Protein AF-A0A1Q4H7P3-F1 (afdb_monomer_lite)

Organism: NCBI:txid53378

Secondary structure (DSSP, 8-state):
--GGGS-HHHHHHHHHHHHHHHHHH--HHHHHHHHHHHHHHHHTT-HHHHHHHHHHHHHTPPTT----TTGGGGHHHHHHTTS------

Sequence (89 aa):
VAWEAARPDQVWAVLSGVVAWASGKGTKDAWMTAWGPLVDAATHGAPDVAGAAARALSVAMPAGAKPPAAARKFKDVMIAAGLDVGSAA

pLDDT: mean 83.07, st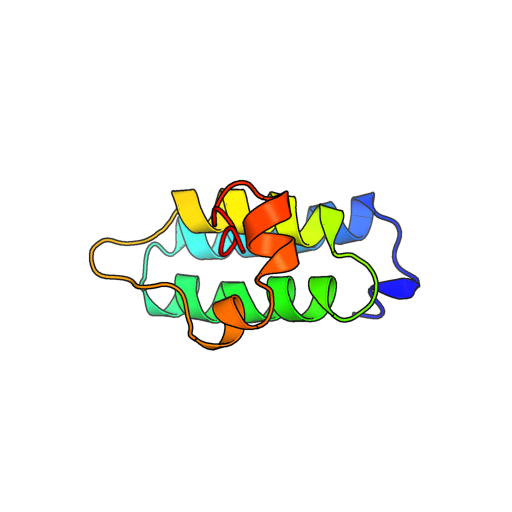d 14.97, range [35.53, 98.06]

Structure (mmCIF, N/CA/C/O backbone):
data_AF-A0A1Q4H7P3-F1
#
_entry.id   AF-A0A1Q4H7P3-F1
#
loop_
_atom_site.group_PDB
_atom_site.id
_atom_site.type_symbol
_atom_site.label_atom_id
_atom_site.label_alt_id
_atom_site.label_comp_id
_atom_site.label_asym_id
_atom_site.label_entity_id
_atom_site.label_seq_id
_atom_site.pdbx_PDB_ins_code
_atom_site.Cartn_x
_atom_site.Cartn_y
_atom_site.Cartn_z
_atom_site.occupancy
_atom_site.B_iso_or_equiv
_atom_site.auth_seq_id
_atom_site.auth_comp_id
_atom_site.auth_asym_id
_atom_site.auth_atom_id
_atom_site.pdbx_PDB_model_num
ATOM 1 N N . VAL A 1 1 ? 2.891 -12.336 -7.608 1.00 68.44 1 VAL A N 1
ATOM 2 C CA . VAL A 1 1 ? 2.738 -11.863 -9.008 1.00 68.44 1 VAL A CA 1
ATOM 3 C C . VAL A 1 1 ? 4.143 -11.713 -9.566 1.00 68.44 1 VAL A C 1
ATOM 5 O O . VAL A 1 1 ? 5.013 -11.348 -8.791 1.00 68.44 1 VAL A O 1
ATOM 8 N N . ALA A 1 2 ? 4.406 -12.034 -10.835 1.00 86.12 2 ALA A N 1
ATOM 9 C CA . ALA A 1 2 ? 5.726 -11.789 -11.432 1.00 86.12 2 ALA A CA 1
ATOM 10 C C . ALA A 1 2 ? 5.864 -10.291 -11.760 1.00 86.12 2 ALA A C 1
ATOM 12 O O . ALA A 1 2 ? 5.615 -9.876 -12.889 1.00 86.12 2 ALA A O 1
ATOM 13 N N . TRP A 1 3 ? 6.141 -9.474 -10.740 1.00 87.50 3 TRP A N 1
ATOM 14 C CA . TRP A 1 3 ? 6.111 -8.008 -10.820 1.00 87.50 3 TRP A CA 1
ATOM 15 C C . TRP A 1 3 ? 7.066 -7.454 -11.882 1.00 87.50 3 TRP A C 1
ATOM 17 O O . TRP A 1 3 ? 6.678 -6.586 -12.653 1.00 87.50 3 TRP A O 1
ATOM 27 N N . GLU A 1 4 ? 8.257 -8.036 -11.981 1.00 86.38 4 GLU A N 1
ATO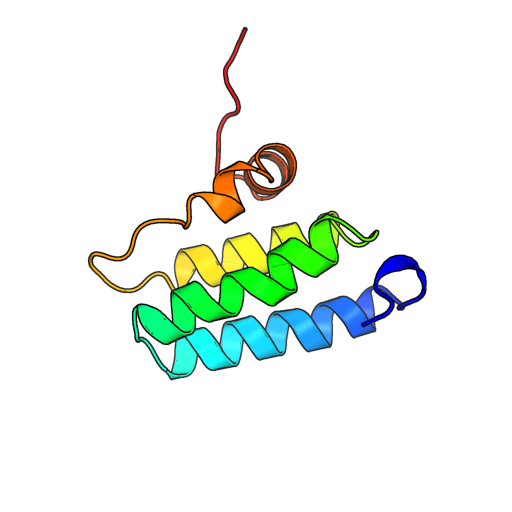M 28 C CA . GLU A 1 4 ? 9.305 -7.714 -12.957 1.00 86.38 4 GLU A CA 1
ATOM 29 C C . GLU A 1 4 ? 8.901 -7.925 -14.424 1.00 86.38 4 GLU A C 1
ATOM 31 O O . GLU A 1 4 ? 9.432 -7.266 -15.314 1.00 86.38 4 GLU A O 1
ATOM 36 N N . ALA A 1 5 ? 7.954 -8.829 -14.684 1.00 90.75 5 ALA A N 1
ATOM 37 C CA . ALA A 1 5 ? 7.454 -9.132 -16.024 1.00 90.75 5 ALA A CA 1
ATOM 38 C C . ALA A 1 5 ? 6.070 -8.516 -16.297 1.00 90.75 5 ALA A C 1
ATOM 40 O O . ALA A 1 5 ? 5.549 -8.620 -17.410 1.00 90.75 5 ALA A O 1
ATOM 41 N N . ALA A 1 6 ? 5.445 -7.905 -15.288 1.00 92.50 6 ALA A N 1
ATOM 42 C CA . ALA A 1 6 ? 4.125 -7.308 -15.408 1.00 92.50 6 ALA A CA 1
ATOM 43 C C . ALA A 1 6 ? 4.210 -5.925 -16.061 1.00 92.50 6 ALA A C 1
ATOM 45 O O . ALA A 1 6 ? 5.123 -5.141 -15.805 1.00 92.50 6 ALA A O 1
ATOM 46 N N . ARG A 1 7 ? 3.209 -5.581 -16.878 1.00 95.31 7 ARG A N 1
ATOM 47 C CA . ARG A 1 7 ? 3.119 -4.218 -17.409 1.00 95.31 7 ARG A CA 1
ATOM 48 C C . ARG A 1 7 ? 2.808 -3.228 -16.276 1.00 95.31 7 ARG A C 1
ATOM 50 O O . ARG A 1 7 ? 1.978 -3.550 -15.419 1.00 95.31 7 ARG A O 1
ATOM 57 N N . PRO A 1 8 ? 3.359 -2.002 -16.295 1.00 93.75 8 PRO A N 1
ATOM 58 C CA . PRO A 1 8 ? 3.122 -1.017 -15.237 1.00 93.75 8 PRO A CA 1
ATOM 59 C C . PRO A 1 8 ? 1.641 -0.723 -14.953 1.00 93.75 8 PRO A C 1
ATOM 61 O O . PRO A 1 8 ? 1.260 -0.565 -13.796 1.00 93.75 8 PRO A O 1
ATOM 64 N N . ASP A 1 9 ? 0.779 -0.710 -15.976 1.00 95.88 9 ASP A N 1
ATOM 65 C CA . ASP A 1 9 ? -0.665 -0.493 -15.807 1.00 95.88 9 ASP A CA 1
ATOM 66 C C . ASP A 1 9 ? -1.372 -1.656 -15.092 1.00 95.88 9 ASP A C 1
ATOM 68 O O . ASP A 1 9 ? -2.306 -1.435 -14.321 1.00 95.88 9 ASP A O 1
ATOM 72 N N . GLN A 1 10 ? -0.891 -2.889 -15.279 1.00 96.06 10 GLN A N 1
ATOM 73 C CA . GLN A 1 10 ? -1.395 -4.055 -14.552 1.00 96.06 10 GLN A CA 1
ATOM 74 C C . GLN A 1 10 ? -0.975 -4.002 -13.084 1.00 96.06 10 GLN A C 1
ATOM 76 O O . GLN A 1 10 ? -1.800 -4.240 -12.202 1.00 96.06 10 GLN A O 1
ATOM 81 N N . VAL A 1 11 ? 0.286 -3.643 -12.814 1.00 96.31 11 VAL A N 1
ATOM 82 C CA . VAL A 1 11 ? 0.765 -3.435 -11.441 1.00 96.31 11 VAL A CA 1
ATOM 83 C C . VAL A 1 11 ? -0.060 -2.3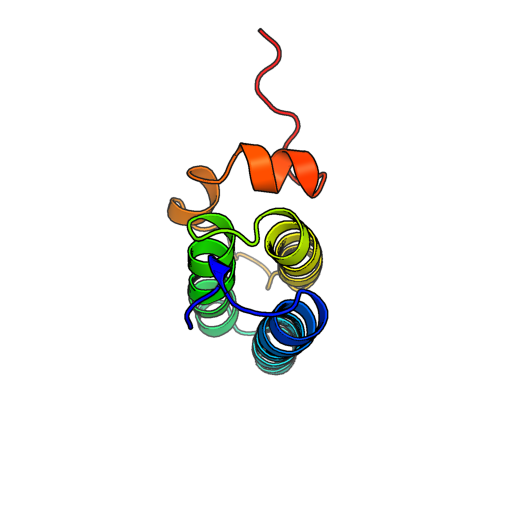41 -10.765 1.00 96.31 11 VAL A C 1
ATOM 85 O O . VAL A 1 11 ? -0.549 -2.538 -9.654 1.00 96.31 11 VAL A O 1
ATOM 88 N N . TRP A 1 12 ? -0.298 -1.225 -11.458 1.00 95.31 12 TRP A N 1
ATOM 89 C CA . TRP A 1 12 ? -1.114 -0.126 -10.950 1.00 95.31 12 TRP A CA 1
ATOM 90 C C . TRP A 1 12 ? -2.536 -0.570 -10.606 1.00 95.31 12 TRP A C 1
ATOM 92 O O . TRP A 1 12 ? -3.015 -0.271 -9.513 1.00 95.31 12 TRP A O 1
ATOM 102 N N . ALA A 1 13 ? -3.203 -1.309 -11.497 1.00 97.56 13 ALA A N 1
ATOM 103 C CA . ALA A 1 13 ? -4.557 -1.802 -11.259 1.00 97.56 13 ALA A CA 1
ATOM 104 C C . ALA A 1 13 ? -4.628 -2.706 -10.016 1.00 97.56 13 ALA A C 1
ATOM 106 O O . ALA A 1 13 ? -5.515 -2.538 -9.175 1.00 97.56 13 ALA A O 1
ATOM 107 N N . VAL A 1 14 ? -3.664 -3.621 -9.860 1.00 97.12 14 VAL A N 1
ATOM 108 C CA . VAL A 1 14 ? -3.603 -4.530 -8.707 1.00 97.12 14 VAL A CA 1
ATOM 109 C C . VAL A 1 14 ? -3.350 -3.761 -7.412 1.00 97.12 14 VAL A C 1
ATOM 111 O O . VAL A 1 14 ? -4.112 -3.911 -6.455 1.00 97.12 14 VAL A O 1
ATOM 114 N N . LEU A 1 15 ? -2.318 -2.913 -7.367 1.00 96.69 15 LEU A N 1
ATOM 115 C CA . LEU A 1 15 ? -1.968 -2.186 -6.145 1.00 96.69 15 LEU A CA 1
ATOM 116 C C . LEU A 1 15 ? -3.043 -1.159 -5.764 1.00 96.69 15 LEU A C 1
ATOM 118 O O . LEU A 1 15 ? -3.362 -1.023 -4.585 1.00 96.69 15 LEU A O 1
ATOM 122 N N . SER A 1 16 ? -3.682 -0.512 -6.741 1.00 97.25 16 SER A N 1
ATOM 123 C CA . SER A 1 16 ? -4.825 0.378 -6.493 1.00 97.25 16 SER A CA 1
ATOM 124 C C . SER A 1 16 ? -6.016 -0.377 -5.898 1.00 97.25 16 SER A C 1
ATOM 126 O O . SER A 1 16 ? -6.659 0.123 -4.977 1.00 97.25 16 SER A O 1
ATOM 128 N N . GLY A 1 17 ? -6.291 -1.602 -6.364 1.00 98.00 17 GLY A N 1
ATOM 129 C CA . GLY A 1 17 ? -7.318 -2.468 -5.780 1.00 98.00 17 GLY A CA 1
ATOM 130 C C . GLY A 1 17 ? -7.017 -2.850 -4.327 1.00 98.00 17 GLY A C 1
ATOM 131 O O . GLY A 1 17 ? -7.911 -2.805 -3.483 1.00 98.00 17 GLY A O 1
ATOM 132 N N . VAL A 1 18 ? -5.752 -3.149 -4.010 1.00 97.75 18 VAL A N 1
ATOM 133 C CA . VAL A 1 18 ? -5.296 -3.411 -2.631 1.00 97.75 18 VAL A CA 1
ATOM 134 C C . VAL A 1 18 ? -5.512 -2.185 -1.736 1.00 97.75 18 VAL A C 1
ATOM 136 O O . VAL A 1 18 ? -6.057 -2.316 -0.638 1.00 97.75 18 VAL A O 1
ATOM 139 N N . VAL A 1 19 ? -5.151 -0.988 -2.211 1.00 96.94 19 VAL A N 1
ATOM 140 C CA . VAL A 1 19 ? -5.371 0.271 -1.478 1.00 96.94 19 VAL A CA 1
ATOM 141 C C . VAL A 1 19 ? -6.860 0.540 -1.267 1.00 96.94 19 VAL A C 1
ATOM 143 O O . VAL A 1 19 ? -7.265 0.881 -0.153 1.00 96.94 19 VAL A O 1
ATOM 146 N N . ALA A 1 20 ? -7.688 0.359 -2.298 1.00 97.94 20 ALA A N 1
ATOM 147 C CA . ALA A 1 20 ? -9.132 0.561 -2.212 1.00 97.94 20 ALA A CA 1
ATOM 148 C C . ALA A 1 20 ? -9.784 -0.416 -1.222 1.00 97.94 20 ALA A C 1
ATOM 150 O O . ALA A 1 20 ? -10.607 -0.007 -0.403 1.00 97.94 20 ALA A O 1
ATOM 151 N N . TRP A 1 21 ? -9.374 -1.689 -1.238 1.00 98.06 21 TRP A N 1
ATOM 152 C CA . TRP A 1 21 ? -9.827 -2.693 -0.275 1.00 98.06 21 TRP A CA 1
ATOM 153 C C . TRP A 1 21 ? -9.483 -2.300 1.167 1.00 98.06 21 TRP A C 1
ATOM 155 O O . TRP A 1 21 ? -10.357 -2.318 2.035 1.00 98.06 21 TRP A O 1
ATOM 165 N N . ALA A 1 22 ? -8.235 -1.900 1.420 1.00 96.38 22 ALA A N 1
ATOM 166 C CA . ALA A 1 22 ? -7.784 -1.504 2.751 1.00 96.38 22 ALA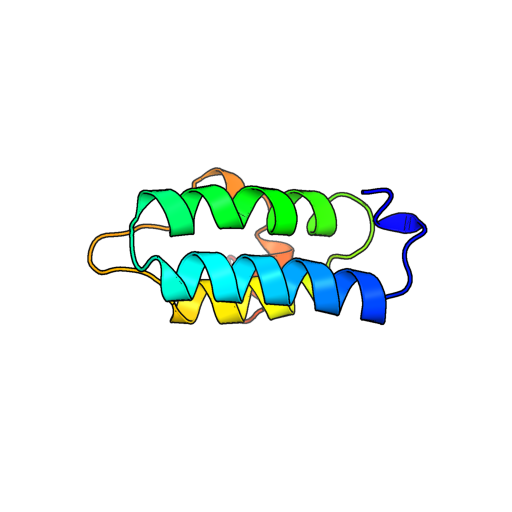 A CA 1
ATOM 167 C C . ALA A 1 22 ? -8.529 -0.263 3.256 1.00 96.38 22 ALA A C 1
ATOM 169 O O . ALA A 1 22 ? -9.037 -0.252 4.379 1.00 96.38 22 ALA A O 1
ATOM 170 N N . SER A 1 23 ? -8.651 0.745 2.389 1.00 95.31 23 SER A N 1
ATOM 171 C CA . SER A 1 23 ? -9.380 1.988 2.656 1.00 95.31 23 SER A CA 1
ATOM 172 C C . SER A 1 23 ? -10.849 1.719 2.977 1.00 95.31 23 SER A C 1
ATOM 174 O O . SER A 1 23 ? -11.367 2.234 3.962 1.00 95.31 23 SER A O 1
ATOM 176 N N . GLY A 1 24 ? -11.511 0.862 2.192 1.00 96.06 24 GLY A N 1
ATOM 177 C CA . GLY A 1 24 ? -12.913 0.499 2.402 1.00 96.06 24 GLY A CA 1
ATOM 178 C C . GLY A 1 24 ? -13.151 -0.309 3.680 1.00 96.06 24 GLY A C 1
ATOM 179 O O . GLY A 1 24 ? -14.214 -0.203 4.286 1.00 96.06 24 GLY A O 1
ATOM 180 N N . LYS A 1 25 ? -12.166 -1.103 4.123 1.00 96.06 25 LYS A N 1
ATOM 181 C CA . LYS A 1 25 ? -12.226 -1.788 5.421 1.00 96.06 25 LYS A CA 1
ATOM 182 C C . LYS A 1 25 ? -12.004 -0.833 6.591 1.00 96.06 25 LYS A C 1
ATOM 184 O O . LYS A 1 25 ? -12.616 -1.037 7.634 1.00 96.06 25 LYS A O 1
ATOM 189 N N . GLY A 1 26 ? -11.117 0.154 6.451 1.00 92.12 26 GLY A N 1
ATOM 190 C CA . GLY A 1 26 ? -10.857 1.179 7.470 1.00 92.12 26 GLY A CA 1
ATOM 191 C C . GLY A 1 26 ? -10.278 0.652 8.790 1.00 92.12 26 GLY A C 1
ATOM 192 O O . GLY A 1 26 ? -10.228 1.380 9.779 1.00 92.12 26 GLY A O 1
ATOM 193 N N . THR A 1 27 ? -9.846 -0.612 8.837 1.00 92.88 27 THR A N 1
ATOM 194 C CA . THR A 1 27 ? -9.274 -1.229 10.038 1.00 92.88 27 THR A CA 1
ATOM 195 C C . THR A 1 27 ? -7.754 -1.203 9.992 1.00 92.88 27 THR A C 1
ATOM 197 O O . THR A 1 27 ? -7.138 -1.279 8.926 1.00 92.88 27 THR A O 1
ATOM 200 N N . LYS A 1 28 ? -7.133 -1.148 11.175 1.00 90.81 28 LYS A N 1
ATOM 201 C CA . LYS A 1 28 ? -5.677 -1.248 11.314 1.00 90.81 28 LYS A CA 1
ATOM 202 C C . LYS A 1 28 ? -5.139 -2.533 10.685 1.00 90.81 28 LYS A C 1
ATOM 204 O O . LYS A 1 28 ? -4.131 -2.474 9.994 1.00 90.81 28 LYS A O 1
ATOM 209 N N . ASP A 1 29 ? -5.818 -3.659 10.882 1.00 90.56 29 ASP A N 1
ATOM 210 C CA . ASP A 1 29 ? -5.367 -4.949 10.357 1.00 90.56 29 ASP A CA 1
ATOM 211 C C . ASP A 1 29 ? -5.389 -4.974 8.828 1.00 90.56 29 ASP A C 1
ATOM 213 O O . ASP A 1 29 ? -4.382 -5.321 8.218 1.00 90.56 29 ASP A O 1
ATOM 217 N N . ALA A 1 30 ? -6.475 -4.512 8.195 1.00 93.00 30 ALA A N 1
ATOM 218 C CA . ALA A 1 30 ? -6.543 -4.434 6.735 1.00 93.00 30 ALA A CA 1
ATOM 219 C C . ALA A 1 30 ? -5.475 -3.489 6.163 1.00 93.00 30 ALA A C 1
ATOM 221 O O . ALA A 1 30 ? -4.808 -3.821 5.183 1.00 93.00 30 ALA A O 1
ATOM 222 N N . TRP A 1 31 ? -5.265 -2.341 6.812 1.00 92.75 31 TRP A N 1
ATOM 223 C CA . TRP A 1 31 ? -4.210 -1.404 6.440 1.00 92.75 31 TRP A CA 1
ATOM 224 C C . TRP A 1 31 ? -2.813 -2.030 6.553 1.00 92.75 31 TRP A C 1
ATOM 226 O O . TRP A 1 31 ? -2.002 -1.898 5.640 1.00 92.75 31 TRP A O 1
ATOM 236 N N . MET A 1 32 ? -2.538 -2.773 7.630 1.00 89.56 32 MET A N 1
ATOM 237 C CA . MET A 1 32 ? -1.271 -3.488 7.821 1.00 89.56 32 MET A CA 1
ATOM 238 C C . MET A 1 32 ? -1.073 -4.603 6.787 1.00 89.56 32 MET A C 1
ATOM 240 O O . MET A 1 32 ? 0.029 -4.750 6.262 1.00 89.56 32 MET A O 1
ATOM 244 N N . THR A 1 33 ? -2.120 -5.364 6.460 1.00 91.38 33 THR A N 1
ATOM 245 C CA . THR A 1 33 ? -2.077 -6.417 5.434 1.00 91.38 33 THR A CA 1
ATOM 246 C C . THR A 1 33 ? -1.782 -5.849 4.047 1.00 91.38 33 THR A C 1
ATOM 248 O O . THR A 1 33 ? -1.007 -6.438 3.293 1.00 91.38 33 THR A O 1
ATOM 251 N N . ALA A 1 34 ? -2.349 -4.689 3.716 1.00 93.94 34 ALA A N 1
ATOM 252 C CA . ALA A 1 34 ? -2.181 -4.051 2.414 1.00 93.94 34 ALA A CA 1
ATOM 253 C C . ALA A 1 34 ? -0.736 -3.641 2.108 1.00 93.94 34 ALA A C 1
ATOM 255 O O . ALA A 1 34 ? -0.350 -3.596 0.944 1.00 93.94 34 ALA A O 1
ATOM 256 N N . TRP A 1 35 ? 0.095 -3.417 3.128 1.00 90.62 35 TRP A N 1
ATOM 257 C CA . TRP A 1 35 ? 1.519 -3.157 2.921 1.00 90.62 35 TRP A CA 1
ATOM 258 C C . TRP A 1 35 ? 2.261 -4.332 2.275 1.00 90.62 35 TRP A C 1
ATOM 260 O O . TRP A 1 35 ? 3.240 -4.092 1.578 1.00 90.62 35 TRP A O 1
ATOM 270 N N . GLY A 1 36 ? 1.808 -5.578 2.459 1.00 91.25 36 GLY A N 1
ATOM 271 C CA . GLY A 1 36 ? 2.484 -6.769 1.933 1.00 91.25 36 GLY A CA 1
ATOM 272 C C . GLY A 1 36 ? 2.676 -6.744 0.409 1.00 91.25 36 GLY A C 1
ATOM 273 O O . GLY A 1 36 ? 3.818 -6.769 -0.045 1.00 91.25 36 GLY A O 1
ATOM 274 N N . PRO A 1 37 ? 1.600 -6.646 -0.395 1.00 92.94 37 PRO A N 1
ATOM 275 C CA . PRO A 1 37 ? 1.710 -6.567 -1.854 1.00 92.94 37 PRO A CA 1
ATOM 276 C C . PRO A 1 37 ? 2.503 -5.358 -2.367 1.00 92.94 37 PRO A C 1
ATOM 278 O O . PRO A 1 37 ? 3.209 -5.472 -3.363 1.00 92.94 37 PRO A O 1
ATOM 281 N N . LEU A 1 38 ? 2.409 -4.207 -1.692 1.00 91.44 38 LEU A N 1
ATOM 282 C CA . LEU A 1 38 ? 3.160 -3.000 -2.059 1.00 91.44 38 LEU A CA 1
ATOM 283 C C . LEU A 1 38 ? 4.667 -3.212 -1.863 1.00 91.44 38 LEU A C 1
ATOM 285 O O . LEU A 1 38 ? 5.466 -2.876 -2.732 1.00 91.44 38 LEU A O 1
ATOM 289 N N . VAL A 1 39 ? 5.036 -3.807 -0.730 1.00 87.12 39 VAL A N 1
ATOM 290 C CA . VAL A 1 39 ? 6.406 -4.210 -0.400 1.00 87.12 39 VAL A CA 1
ATOM 291 C C . VAL A 1 39 ? 6.942 -5.218 -1.418 1.00 87.12 39 VAL A C 1
ATOM 293 O O . VAL A 1 39 ? 8.041 -5.039 -1.933 1.00 87.12 39 VAL A O 1
ATOM 296 N N . ASP A 1 40 ? 6.155 -6.242 -1.740 1.00 90.12 40 ASP A N 1
ATOM 297 C CA . ASP A 1 40 ? 6.551 -7.297 -2.675 1.00 90.12 40 ASP A CA 1
ATOM 298 C C . ASP A 1 40 ? 6.767 -6.760 -4.102 1.00 90.12 40 ASP A C 1
ATOM 300 O O . ASP A 1 40 ? 7.742 -7.117 -4.763 1.00 90.12 40 ASP A O 1
ATOM 304 N N . ALA A 1 41 ? 5.906 -5.846 -4.560 1.00 90.88 41 ALA A N 1
ATOM 305 C CA . ALA A 1 41 ? 6.068 -5.173 -5.847 1.00 90.88 41 ALA A CA 1
ATOM 306 C C . ALA A 1 41 ? 7.303 -4.258 -5.873 1.00 90.88 41 ALA A C 1
ATOM 308 O O . ALA A 1 41 ? 8.026 -4.215 -6.870 1.00 90.88 41 ALA A O 1
ATOM 309 N N . ALA A 1 42 ? 7.579 -3.563 -4.767 1.00 87.06 42 ALA A N 1
ATOM 310 C CA . ALA A 1 42 ? 8.749 -2.707 -4.649 1.00 87.06 42 ALA A CA 1
ATOM 311 C C . ALA A 1 42 ? 10.075 -3.483 -4.704 1.00 87.06 42 ALA A C 1
ATOM 313 O O . ALA A 1 42 ? 11.019 -3.006 -5.330 1.00 87.06 42 ALA A O 1
ATOM 314 N N . THR A 1 43 ? 10.161 -4.667 -4.083 1.00 86.12 43 THR A N 1
ATOM 315 C CA . THR A 1 43 ? 11.385 -5.493 -4.119 1.00 86.12 43 THR A CA 1
ATOM 316 C C . THR A 1 43 ? 11.625 -6.182 -5.453 1.00 86.12 43 THR A C 1
ATOM 318 O O . THR A 1 43 ? 12.770 -6.485 -5.769 1.00 86.12 43 THR A O 1
ATOM 321 N N . HIS A 1 44 ? 10.570 -6.468 -6.216 1.00 89.12 44 HIS A N 1
ATOM 322 C CA . HIS A 1 44 ? 10.641 -7.360 -7.376 1.00 89.12 44 HIS A CA 1
ATOM 323 C C . HIS A 1 44 ? 10.359 -6.635 -8.699 1.00 89.12 44 HIS A C 1
ATOM 325 O O . HIS A 1 44 ? 9.737 -7.195 -9.594 1.00 89.12 44 HIS A O 1
ATOM 331 N N . GLY A 1 45 ? 10.809 -5.383 -8.837 1.00 86.88 45 GLY A N 1
ATOM 332 C CA . GLY A 1 45 ? 10.890 -4.715 -10.143 1.00 86.88 45 GLY A CA 1
ATOM 333 C C . GLY A 1 45 ? 9.803 -3.687 -10.462 1.00 86.88 45 GLY A C 1
ATOM 334 O O . GLY A 1 45 ? 9.778 -3.189 -11.584 1.00 86.88 45 GLY A O 1
ATOM 335 N N . ALA A 1 46 ? 8.944 -3.310 -9.507 1.00 90.94 46 ALA A N 1
ATOM 336 C CA . ALA A 1 46 ? 7.963 -2.233 -9.694 1.00 90.94 46 ALA A CA 1
ATOM 337 C C . ALA A 1 46 ? 7.985 -1.146 -8.588 1.00 90.94 46 ALA A C 1
ATOM 339 O O . ALA A 1 46 ? 6.925 -0.793 -8.055 1.00 90.94 46 ALA A O 1
ATOM 340 N N . PRO A 1 47 ? 9.159 -0.582 -8.232 1.00 87.19 47 PRO A N 1
ATOM 341 C CA . PRO A 1 47 ? 9.295 0.364 -7.121 1.00 87.19 47 PRO A CA 1
ATOM 342 C C . PRO A 1 47 ? 8.489 1.658 -7.301 1.00 87.19 47 PRO A C 1
ATOM 344 O O . PRO A 1 47 ? 7.886 2.122 -6.336 1.00 87.19 47 PRO A O 1
ATOM 347 N N . ASP A 1 48 ? 8.402 2.208 -8.515 1.00 87.19 48 ASP A N 1
ATOM 348 C CA . ASP A 1 48 ? 7.712 3.486 -8.758 1.00 87.19 48 ASP A CA 1
ATOM 349 C C . ASP A 1 48 ? 6.195 3.368 -8.561 1.00 87.19 48 ASP A C 1
ATOM 351 O O . ASP A 1 48 ? 5.564 4.169 -7.863 1.00 87.19 48 ASP A O 1
ATOM 355 N N . VAL A 1 49 ? 5.601 2.317 -9.135 1.00 92.19 49 VAL A N 1
ATOM 356 C CA . VAL A 1 49 ? 4.164 2.036 -9.014 1.00 92.19 49 VAL A CA 1
ATOM 357 C C . VAL A 1 49 ? 3.816 1.684 -7.564 1.00 92.19 49 VAL A C 1
ATOM 359 O O . VAL A 1 49 ? 2.801 2.147 -7.037 1.00 92.19 49 VAL A O 1
ATOM 362 N N . ALA A 1 50 ? 4.683 0.920 -6.892 1.00 91.12 50 ALA A N 1
ATOM 363 C CA . ALA A 1 50 ? 4.542 0.606 -5.476 1.00 91.12 50 ALA A CA 1
ATOM 364 C C . ALA A 1 50 ? 4.641 1.850 -4.582 1.00 91.12 50 ALA A C 1
ATOM 366 O O . ALA A 1 50 ? 3.848 1.985 -3.651 1.00 91.12 50 ALA A O 1
ATOM 367 N N . GLY A 1 51 ? 5.546 2.786 -4.879 1.00 86.88 51 GLY A N 1
ATOM 368 C CA . GLY A 1 51 ? 5.679 4.051 -4.155 1.00 86.88 51 GLY A CA 1
ATOM 369 C C . GLY A 1 51 ? 4.438 4.931 -4.271 1.00 86.88 51 GLY A C 1
ATOM 370 O O . GLY A 1 51 ? 3.926 5.426 -3.263 1.00 86.88 51 GLY A O 1
ATOM 371 N N . ALA A 1 52 ? 3.882 5.056 -5.478 1.00 90.50 52 ALA A N 1
ATOM 372 C CA . ALA A 1 52 ? 2.634 5.785 -5.689 1.00 90.50 52 ALA A CA 1
ATOM 373 C C . ALA A 1 52 ? 1.465 5.161 -4.898 1.00 90.50 52 ALA A C 1
ATOM 375 O O . ALA A 1 52 ? 0.723 5.873 -4.212 1.00 90.50 52 ALA A O 1
ATOM 376 N N . ALA A 1 53 ? 1.339 3.830 -4.914 1.00 92.75 53 ALA A N 1
ATOM 377 C CA . ALA A 1 53 ? 0.335 3.120 -4.123 1.00 92.75 53 ALA A CA 1
ATOM 378 C C . ALA A 1 53 ? 0.575 3.253 -2.605 1.00 92.75 53 ALA A C 1
ATOM 380 O O . ALA A 1 53 ? -0.377 3.423 -1.844 1.00 92.75 53 ALA A O 1
ATOM 381 N N . ALA A 1 54 ? 1.832 3.242 -2.151 1.00 89.81 54 ALA A N 1
ATOM 382 C CA . ALA A 1 54 ? 2.201 3.427 -0.745 1.00 89.81 54 ALA A CA 1
ATOM 383 C C . ALA A 1 54 ? 1.819 4.811 -0.219 1.00 89.81 54 ALA A C 1
ATOM 385 O O . ALA A 1 54 ? 1.343 4.931 0.915 1.00 89.81 54 ALA A O 1
ATOM 386 N N . ARG A 1 55 ? 1.951 5.855 -1.047 1.00 87.25 55 ARG A N 1
ATOM 387 C CA . ARG A 1 55 ? 1.447 7.197 -0.728 1.00 87.25 55 ARG A CA 1
ATOM 388 C C . ARG A 1 55 ? -0.059 7.192 -0.517 1.00 87.25 55 ARG A C 1
ATOM 390 O O . ARG A 1 55 ? -0.526 7.706 0.497 1.00 87.25 55 ARG A O 1
ATOM 397 N N . ALA A 1 56 ? -0.806 6.570 -1.426 1.00 92.75 56 ALA A N 1
ATOM 398 C CA . ALA A 1 56 ? -2.257 6.464 -1.304 1.00 92.75 56 ALA A CA 1
ATOM 399 C C . ALA A 1 56 ? -2.676 5.665 -0.054 1.00 92.75 56 ALA A C 1
ATOM 401 O O . ALA A 1 56 ? -3.540 6.112 0.700 1.00 92.75 56 ALA A O 1
ATOM 402 N N . LEU A 1 57 ? -2.011 4.540 0.234 1.00 91.56 57 LEU A N 1
ATOM 403 C CA . LEU A 1 57 ? -2.265 3.748 1.442 1.00 91.56 57 LEU A CA 1
ATOM 404 C C . LEU A 1 57 ? -1.963 4.534 2.726 1.00 91.56 57 LEU A C 1
ATOM 406 O O . LEU A 1 57 ? -2.682 4.409 3.715 1.00 91.56 57 LEU A O 1
ATOM 410 N N . SER A 1 58 ? -0.917 5.360 2.717 1.00 87.50 58 SER A N 1
ATOM 411 C CA . SER A 1 58 ? -0.533 6.179 3.873 1.00 87.50 58 SER A CA 1
ATOM 412 C C . SER A 1 58 ? -1.565 7.263 4.189 1.00 87.50 58 SER A C 1
ATOM 414 O O . SER A 1 58 ? -1.820 7.533 5.358 1.00 87.50 58 SER A O 1
ATOM 416 N N . VAL A 1 59 ? -2.214 7.838 3.171 1.00 89.88 59 VAL A N 1
ATOM 417 C CA . VAL A 1 59 ? -3.335 8.778 3.363 1.00 89.88 59 VAL A CA 1
ATOM 418 C C . VAL A 1 59 ? -4.546 8.083 3.995 1.00 89.88 59 VAL A C 1
ATOM 420 O O . VAL A 1 59 ? -5.245 8.682 4.806 1.00 89.88 59 VAL A O 1
ATOM 423 N N . ALA A 1 60 ? -4.763 6.805 3.683 1.00 90.75 60 ALA A N 1
ATOM 424 C CA . ALA A 1 60 ? -5.838 5.991 4.248 1.00 90.75 60 ALA A CA 1
ATOM 425 C C . ALA A 1 60 ? -5.517 5.403 5.640 1.00 90.75 60 ALA A C 1
ATOM 427 O O . ALA A 1 60 ? -6.205 4.486 6.092 1.00 90.75 60 ALA A O 1
ATOM 428 N N . MET A 1 61 ? -4.463 5.880 6.316 1.00 89.25 61 MET A N 1
ATOM 429 C CA . MET A 1 61 ? -4.026 5.349 7.608 1.00 89.25 61 MET A CA 1
ATOM 430 C C . MET A 1 61 ? -5.109 5.514 8.692 1.00 89.25 61 MET A C 1
ATOM 432 O O . MET A 1 61 ? -5.474 6.643 9.027 1.00 89.25 61 MET A O 1
ATOM 436 N N . PRO A 1 62 ? -5.584 4.414 9.310 1.00 87.94 62 PRO A N 1
ATOM 437 C CA . PRO A 1 62 ? -6.517 4.486 10.429 1.00 87.94 62 PRO A CA 1
ATOM 438 C C . PRO A 1 62 ? -5.891 5.163 11.654 1.00 87.94 62 PRO A C 1
ATOM 440 O O . PRO A 1 62 ? -4.688 5.045 11.905 1.00 87.94 62 PRO A O 1
ATOM 443 N N . ALA A 1 63 ? -6.716 5.818 12.472 1.00 84.94 63 ALA A N 1
ATOM 444 C CA . ALA A 1 63 ? -6.258 6.452 13.706 1.00 84.94 63 ALA A CA 1
ATOM 445 C C . ALA A 1 63 ? -5.524 5.447 14.618 1.00 84.94 63 ALA A C 1
ATOM 447 O O . ALA A 1 63 ? -5.994 4.337 14.866 1.00 84.94 63 ALA A O 1
ATOM 448 N N . GLY A 1 64 ? -4.343 5.830 15.112 1.00 81.00 64 GLY A N 1
ATOM 449 C CA . GLY A 1 64 ? -3.519 4.980 15.981 1.00 81.00 64 GLY A CA 1
ATOM 450 C C . GLY A 1 64 ? -2.772 3.840 15.270 1.00 81.00 64 GLY A C 1
ATOM 451 O O . GLY A 1 64 ? -2.061 3.070 15.929 1.00 81.00 64 GLY A O 1
ATOM 452 N N . ALA A 1 65 ? -2.885 3.717 13.944 1.00 83.06 65 ALA A N 1
ATOM 453 C CA . ALA A 1 65 ? -1.988 2.874 13.165 1.00 83.06 65 ALA A CA 1
ATOM 454 C C . ALA A 1 65 ? -0.591 3.515 13.068 1.00 83.06 65 ALA A C 1
ATOM 456 O O . ALA A 1 65 ? -0.421 4.728 13.180 1.00 83.06 65 ALA A O 1
ATOM 457 N N . LYS A 1 66 ? 0.431 2.675 12.904 1.00 77.69 66 LYS A N 1
ATOM 458 C CA . LYS A 1 66 ? 1.819 3.093 12.679 1.00 77.69 66 LYS A CA 1
ATOM 459 C C . LYS A 1 66 ? 2.372 2.282 11.511 1.00 77.69 66 LYS A C 1
ATOM 461 O O . LYS A 1 66 ? 2.114 1.077 11.497 1.00 77.69 66 LYS A O 1
ATOM 466 N N . PRO A 1 67 ? 3.149 2.883 10.591 1.00 70.06 67 PRO A N 1
ATOM 467 C CA . PRO A 1 67 ? 3.791 2.152 9.501 1.00 70.06 67 PRO A CA 1
ATOM 468 C C . PRO A 1 67 ? 4.530 0.899 9.993 1.00 70.06 67 PRO A C 1
ATOM 470 O O . PRO A 1 67 ? 5.267 0.985 10.986 1.00 70.06 67 PRO A O 1
ATOM 473 N N . PRO A 1 68 ? 4.340 -0.264 9.337 1.00 71.00 68 PRO A N 1
ATOM 474 C CA . PRO A 1 68 ? 5.034 -1.486 9.711 1.00 71.00 68 PRO A CA 1
ATOM 475 C C . PRO A 1 68 ? 6.551 -1.302 9.641 1.00 71.00 68 PRO A C 1
ATOM 477 O O . PRO A 1 68 ? 7.069 -0.636 8.748 1.00 71.00 68 PRO A O 1
ATOM 480 N N . ALA A 1 69 ? 7.296 -1.983 10.516 1.00 70.44 69 ALA A N 1
ATOM 481 C CA . ALA A 1 69 ? 8.759 -2.004 10.428 1.00 70.44 69 ALA A CA 1
ATOM 482 C C . ALA A 1 69 ? 9.254 -2.564 9.080 1.00 70.44 69 ALA A C 1
ATOM 484 O O . ALA A 1 69 ? 10.298 -2.144 8.592 1.00 70.44 69 ALA A O 1
ATOM 485 N N . ALA A 1 70 ? 8.484 -3.460 8.453 1.00 65.00 70 ALA A N 1
ATOM 486 C CA . ALA A 1 70 ? 8.759 -3.952 7.107 1.00 65.00 70 ALA A CA 1
ATOM 487 C C . ALA A 1 70 ? 8.725 -2.829 6.057 1.00 65.00 70 ALA A C 1
ATOM 489 O O . ALA A 1 70 ? 9.590 -2.819 5.192 1.00 65.00 70 ALA A O 1
ATOM 490 N N . ALA A 1 71 ? 7.823 -1.845 6.183 1.00 63.91 71 ALA A N 1
ATOM 491 C CA . ALA A 1 71 ? 7.776 -0.686 5.290 1.00 63.91 71 ALA A CA 1
ATOM 492 C C . ALA A 1 71 ? 9.047 0.180 5.404 1.00 63.91 71 ALA A C 1
ATOM 494 O O . ALA A 1 71 ? 9.511 0.717 4.407 1.00 63.91 71 ALA A O 1
ATOM 495 N N . ARG A 1 72 ? 9.696 0.224 6.581 1.00 63.03 72 ARG A N 1
ATOM 496 C CA . ARG A 1 72 ? 10.974 0.946 6.771 1.00 63.03 72 ARG A CA 1
ATOM 497 C C . ARG A 1 72 ? 12.147 0.346 5.994 1.00 63.03 72 ARG A C 1
ATOM 499 O O . ARG A 1 72 ? 13.124 1.049 5.760 1.00 63.03 72 ARG A O 1
ATOM 506 N N . LYS A 1 73 ? 12.074 -0.929 5.589 1.00 63.56 73 LYS A N 1
ATOM 507 C CA . LYS A 1 73 ? 13.083 -1.538 4.701 1.00 63.56 73 LYS A CA 1
ATOM 508 C C . LYS A 1 73 ? 13.025 -0.968 3.279 1.00 63.56 73 LYS A C 1
ATOM 510 O O . LYS A 1 73 ? 13.976 -1.131 2.531 1.00 63.56 73 LYS A O 1
ATOM 515 N N . PHE A 1 74 ? 11.947 -0.261 2.943 1.00 65.25 74 PHE A N 1
ATOM 516 C CA . PHE A 1 74 ? 11.712 0.397 1.659 1.00 6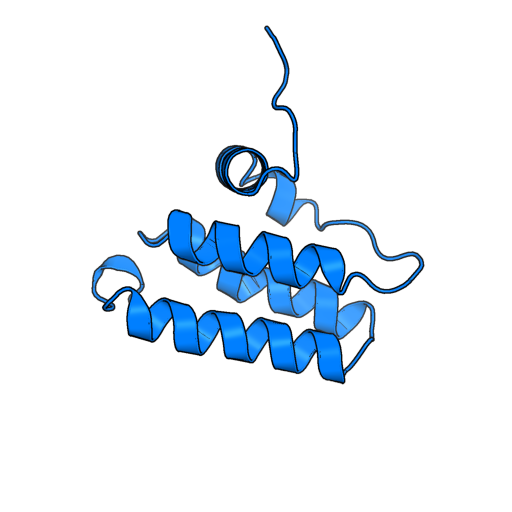5.25 74 PHE A CA 1
ATOM 517 C C . PHE A 1 74 ? 11.938 1.894 1.763 1.00 65.25 74 PHE A C 1
ATOM 519 O O . PHE A 1 74 ? 11.188 2.676 1.185 1.00 65.25 74 PHE A O 1
ATOM 526 N N . LYS A 1 75 ? 12.947 2.301 2.536 1.00 66.62 75 LYS A N 1
ATOM 527 C CA . LYS A 1 75 ? 13.245 3.709 2.785 1.00 66.62 75 LYS A CA 1
ATOM 528 C C . LYS A 1 75 ? 13.304 4.508 1.481 1.00 66.62 75 LYS A C 1
ATOM 530 O O . LYS A 1 75 ? 12.686 5.558 1.406 1.00 66.62 75 LYS A O 1
ATOM 535 N N . ASP A 1 76 ? 13.917 3.958 0.437 1.00 62.06 76 ASP A N 1
ATOM 536 C CA . ASP A 1 76 ? 14.014 4.608 -0.875 1.00 62.06 76 ASP A CA 1
ATOM 537 C C . ASP A 1 76 ? 12.652 4.786 -1.558 1.00 62.06 76 ASP A C 1
ATOM 539 O O . ASP A 1 76 ? 12.394 5.822 -2.158 1.00 62.06 76 ASP A O 1
ATOM 543 N N . VAL A 1 77 ? 11.730 3.833 -1.396 1.00 63.03 77 VAL A N 1
ATOM 544 C CA . VAL A 1 77 ? 10.346 3.948 -1.887 1.00 63.03 77 VAL A CA 1
ATOM 545 C C . VAL A 1 77 ? 9.557 4.953 -1.055 1.00 63.03 77 VAL A C 1
ATOM 547 O O . VAL A 1 77 ? 8.769 5.717 -1.602 1.00 63.03 77 VAL A O 1
ATOM 550 N N . MET A 1 78 ? 9.770 4.987 0.264 1.00 65.38 78 MET A N 1
ATOM 551 C CA . MET A 1 78 ? 9.161 5.996 1.132 1.00 65.38 78 MET A CA 1
ATOM 552 C C . MET A 1 78 ? 9.677 7.401 0.794 1.00 65.38 78 MET A C 1
ATOM 554 O O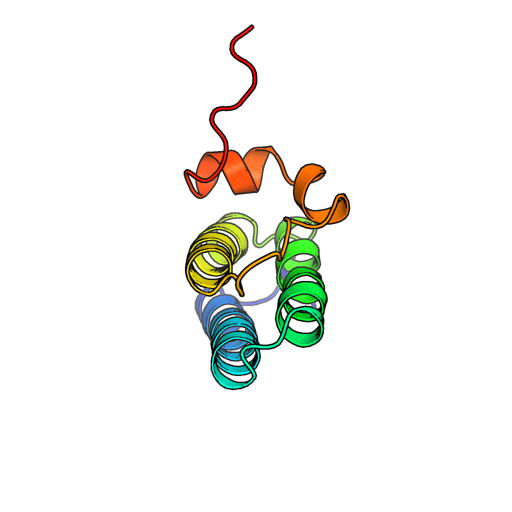 . MET A 1 78 ? 8.878 8.331 0.754 1.00 65.38 78 MET A O 1
ATOM 558 N N . ILE A 1 79 ? 10.965 7.549 0.474 1.00 66.00 79 ILE A N 1
ATOM 559 C CA . ILE A 1 79 ? 11.564 8.796 -0.022 1.00 66.00 79 ILE A CA 1
ATOM 560 C C . ILE A 1 79 ? 10.971 9.166 -1.386 1.00 66.00 79 ILE A C 1
ATOM 562 O O . ILE A 1 79 ? 10.469 10.276 -1.548 1.00 66.00 79 ILE A O 1
ATOM 566 N N . ALA A 1 80 ? 10.945 8.237 -2.347 1.00 56.47 80 ALA A N 1
ATOM 567 C CA . ALA A 1 80 ? 10.377 8.459 -3.680 1.00 56.47 80 ALA A CA 1
ATOM 568 C C . ALA A 1 80 ? 8.884 8.835 -3.629 1.00 56.47 80 ALA A C 1
ATOM 570 O O . ALA A 1 80 ? 8.410 9.659 -4.409 1.00 56.47 80 ALA A O 1
ATOM 571 N N . ALA A 1 81 ? 8.142 8.280 -2.669 1.00 59.12 81 ALA A N 1
ATOM 572 C CA . ALA A 1 81 ? 6.740 8.598 -2.418 1.00 59.12 81 ALA A CA 1
ATOM 573 C C . ALA A 1 81 ? 6.526 9.921 -1.648 1.00 59.12 81 ALA A C 1
ATOM 575 O O . ALA A 1 81 ? 5.379 10.353 -1.496 1.00 59.12 81 ALA A O 1
ATOM 576 N N . GLY A 1 82 ? 7.593 10.562 -1.155 1.00 58.44 82 GLY A N 1
ATOM 577 C CA . GLY A 1 82 ? 7.536 11.778 -0.335 1.00 58.44 82 GLY A CA 1
ATOM 578 C C . GLY A 1 82 ? 7.019 11.552 1.091 1.00 58.44 82 GLY A C 1
ATOM 579 O O . GLY A 1 82 ? 6.454 12.460 1.695 1.00 58.44 82 GLY A O 1
ATOM 580 N N . LEU A 1 83 ? 7.155 10.331 1.609 1.00 61.00 83 LEU A N 1
ATOM 581 C CA . LEU A 1 83 ? 6.676 9.884 2.923 1.00 61.00 83 LEU A CA 1
ATOM 582 C C . LEU A 1 83 ? 7.791 9.768 3.975 1.00 61.00 83 LEU A C 1
ATOM 584 O O . LEU A 1 83 ? 7.504 9.551 5.151 1.00 61.00 83 LEU A O 1
ATOM 588 N N . ASP A 1 84 ? 9.049 9.877 3.556 1.00 65.31 84 ASP A N 1
ATOM 589 C CA . ASP A 1 84 ? 10.237 9.949 4.406 1.00 65.31 84 ASP A CA 1
ATOM 590 C C . ASP A 1 84 ? 11.207 10.965 3.777 1.00 65.31 84 ASP A C 1
ATOM 592 O O . ASP A 1 84 ? 11.207 11.158 2.562 1.00 65.31 84 ASP A O 1
ATOM 596 N N . VAL A 1 85 ? 12.012 11.640 4.593 1.00 58.66 85 VAL A N 1
ATOM 597 C CA . VAL A 1 85 ? 12.966 12.669 4.141 1.00 58.66 85 VAL A CA 1
ATOM 598 C C . VAL A 1 85 ? 14.359 12.106 3.860 1.00 58.66 85 VAL A C 1
ATOM 600 O O . VAL A 1 85 ? 15.231 12.831 3.391 1.00 58.66 85 VAL A O 1
ATOM 603 N N . GLY A 1 86 ? 14.585 10.813 4.122 1.00 54.25 86 GLY A N 1
ATOM 604 C CA . GLY A 1 86 ? 15.935 10.260 4.125 1.00 54.25 86 GLY A CA 1
ATOM 605 C C . GLY A 1 86 ? 16.737 10.822 5.301 1.00 54.25 86 GLY A C 1
ATOM 606 O O . GLY A 1 86 ? 16.454 11.898 5.817 1.00 54.25 86 GLY A O 1
ATOM 607 N N . SER A 1 87 ? 17.742 10.091 5.790 1.00 44.00 87 SER A N 1
ATOM 608 C CA . SER A 1 87 ? 18.668 10.759 6.713 1.00 44.00 87 SER A CA 1
ATOM 609 C C . SER A 1 87 ? 19.544 11.628 5.829 1.00 44.00 87 SER A C 1
ATOM 611 O O . SER A 1 87 ? 20.263 11.070 5.004 1.00 44.00 87 SER A O 1
ATOM 613 N N . ALA A 1 88 ? 19.464 12.950 5.974 1.00 37.06 88 ALA A N 1
ATOM 614 C CA . ALA A 1 88 ? 20.545 13.814 5.530 1.00 37.06 88 ALA A CA 1
ATOM 615 C C . ALA A 1 88 ? 21.812 13.323 6.247 1.00 37.06 88 ALA A C 1
ATOM 617 O O . ALA A 1 88 ? 21.842 13.274 7.481 1.00 37.06 88 ALA A O 1
ATOM 618 N N . ALA A 1 89 ? 22.770 12.828 5.471 1.00 35.53 89 ALA A N 1
ATOM 619 C CA . ALA A 1 89 ? 24.155 12.710 5.897 1.00 35.53 89 ALA A CA 1
ATOM 620 C C . ALA A 1 89 ? 24.859 14.017 5.531 1.00 35.53 89 ALA A C 1
ATOM 622 O O . ALA A 1 89 ? 24.528 14.558 4.449 1.00 35.53 89 ALA A O 1
#

Radius of gyration: 12.43 Å; chains: 1; bounding box: 37×26×33 Å

Foldseek 3Di:
DQLQPDDLVVLLVVLVVLLVQLLVVLDLVSLQVSVVSLLVNCVRHNLLSSLCSVLSSVVSHHPPHDHDPSVVVSVVSCVSNVNDVPPDD